Protein AF-A0A7Y5VDR2-F1 (afdb_monomer)

pLDDT: mean 78.64, std 21.21, range [38.81, 98.31]

Secondary structure (DSSP, 8-state):
--SSHHHHTTSGGGSSS----------------HHHHHHHHHHHHHTT-HHHHHHTB-HHHHHHHHHHHHHHHTS-TTS-----EEEEEEEEEETTEEEEEEEEE-SS-EEEEEEEEEEETTEEEE-PPPS--S-STTTTTS-GGGT--

Structure (mmCIF, N/CA/C/O backbone):
data_AF-A0A7Y5VDR2-F1
#
_entry.id   AF-A0A7Y5VDR2-F1
#
loop_
_atom_site.group_PDB
_atom_site.id
_atom_site.type_symbol
_atom_site.label_atom_id
_atom_site.label_alt_id
_atom_site.label_comp_id
_atom_site.label_asym_id
_atom_site.label_entity_id
_atom_site.label_seq_id
_atom_site.pdbx_PDB_ins_code
_atom_site.Cartn_x
_atom_site.Cartn_y
_atom_site.Cartn_z
_atom_site.occupancy
_atom_site.B_iso_or_equiv
_atom_site.auth_seq_id
_atom_site.auth_comp_id
_atom_site.auth_asym_id
_atom_site.auth_atom_id
_atom_site.pdbx_PDB_model_num
ATOM 1 N N . MET A 1 1 ? -56.583 58.722 -11.273 1.00 47.28 1 MET A N 1
ATOM 2 C CA . MET A 1 1 ? -55.181 58.363 -11.580 1.00 47.28 1 MET A CA 1
ATOM 3 C C . MET A 1 1 ? -54.627 57.437 -10.494 1.00 47.28 1 MET A C 1
ATOM 5 O O . MET A 1 1 ? -53.808 57.857 -9.696 1.00 47.28 1 MET A O 1
ATOM 9 N N . VAL A 1 2 ? -55.097 56.186 -10.416 1.00 46.25 2 VAL A N 1
ATOM 10 C CA . VAL A 1 2 ? -54.625 55.195 -9.422 1.00 46.25 2 VAL A CA 1
ATOM 11 C C . VAL A 1 2 ? -54.727 53.802 -10.047 1.00 46.25 2 VAL A C 1
ATOM 13 O O . VAL A 1 2 ? -55.609 53.034 -9.697 1.00 46.25 2 VAL A O 1
ATOM 16 N N . LYS A 1 3 ? -53.928 53.501 -11.077 1.00 46.31 3 LYS A N 1
ATOM 17 C CA . LYS A 1 3 ? -53.891 52.136 -11.655 1.00 46.31 3 LYS A CA 1
ATOM 18 C C . LYS A 1 3 ? -52.509 51.643 -12.095 1.00 46.31 3 LYS A C 1
ATOM 20 O O . LYS A 1 3 ? -52.404 50.503 -12.516 1.00 46.31 3 LYS A O 1
ATOM 25 N N . ILE A 1 4 ? -51.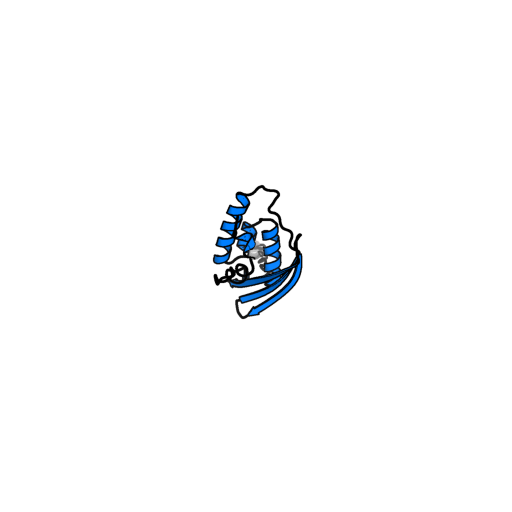451 52.450 -11.975 1.00 49.94 4 ILE A N 1
ATOM 26 C CA . ILE A 1 4 ? -50.134 52.096 -12.544 1.00 49.94 4 ILE A CA 1
ATOM 27 C C . ILE A 1 4 ? -49.098 51.720 -11.465 1.00 49.94 4 ILE A C 1
ATOM 29 O O . ILE A 1 4 ? -48.176 50.962 -11.739 1.00 49.94 4 ILE A O 1
ATOM 33 N N . HIS A 1 5 ? -49.285 52.130 -10.207 1.00 44.12 5 HIS A N 1
ATOM 34 C CA . HIS A 1 5 ? -48.289 51.893 -9.149 1.00 44.12 5 HIS A CA 1
ATOM 35 C C . HIS A 1 5 ? -48.344 50.490 -8.516 1.00 44.12 5 HIS A C 1
ATOM 37 O O . HIS A 1 5 ? -47.359 50.052 -7.933 1.00 44.12 5 HIS A O 1
ATOM 43 N N . ALA A 1 6 ? -49.461 49.765 -8.640 1.00 46.88 6 ALA A N 1
ATOM 44 C CA . ALA A 1 6 ? -49.626 48.458 -7.990 1.00 46.88 6 ALA A CA 1
ATOM 45 C C . ALA A 1 6 ? -48.958 47.298 -8.751 1.00 46.88 6 ALA A C 1
ATOM 47 O O . ALA A 1 6 ? -48.675 46.261 -8.161 1.00 46.88 6 ALA A O 1
ATOM 48 N N . VAL A 1 7 ? -48.687 47.462 -10.050 1.00 51.94 7 VAL A N 1
ATOM 49 C CA . VAL A 1 7 ? -48.122 46.385 -10.883 1.00 51.94 7 VAL A CA 1
ATOM 50 C C . VAL A 1 7 ? -46.593 46.345 -10.787 1.00 51.94 7 VAL A C 1
ATOM 52 O O . VAL A 1 7 ? -46.000 45.274 -10.844 1.00 51.94 7 VAL A O 1
ATOM 55 N N . LEU A 1 8 ? -45.943 47.488 -10.552 1.00 48.94 8 LEU A N 1
ATOM 56 C CA . LEU A 1 8 ? -44.478 47.587 -10.493 1.00 48.94 8 LEU A CA 1
ATOM 57 C C . LEU A 1 8 ? -43.864 47.032 -9.195 1.00 48.94 8 LEU A C 1
ATOM 59 O O . LEU A 1 8 ? -42.700 46.645 -9.192 1.00 48.94 8 LEU A O 1
ATOM 63 N N . LEU A 1 9 ? -44.647 46.928 -8.118 1.00 49.16 9 LEU A N 1
ATOM 64 C CA . LEU A 1 9 ? -44.208 46.359 -6.836 1.00 49.16 9 LEU A CA 1
ATOM 65 C C . LEU A 1 9 ? -44.346 44.828 -6.764 1.00 49.16 9 LEU A C 1
ATOM 67 O O . LEU A 1 9 ? -43.696 44.200 -5.936 1.00 49.16 9 LEU A O 1
ATOM 71 N N . LEU A 1 10 ? -45.138 44.215 -7.651 1.00 49.78 10 LEU A N 1
ATOM 72 C CA . LEU A 1 10 ? -45.349 42.762 -7.666 1.00 49.78 10 LEU A CA 1
ATOM 73 C C . LEU A 1 10 ? -44.284 42.007 -8.487 1.00 49.78 10 LEU A C 1
ATOM 75 O O . LEU A 1 10 ? -44.110 40.806 -8.312 1.00 49.78 10 LEU A O 1
ATOM 79 N N . VAL A 1 11 ? -43.543 42.695 -9.364 1.00 52.47 11 VAL A N 1
ATOM 80 C CA . VAL A 1 11 ? -42.555 42.061 -10.261 1.00 52.47 11 VAL A CA 1
ATOM 81 C C . VAL A 1 11 ? -41.167 41.916 -9.614 1.00 52.47 11 VAL A C 1
ATOM 83 O O . VAL A 1 11 ? -40.414 41.023 -9.989 1.00 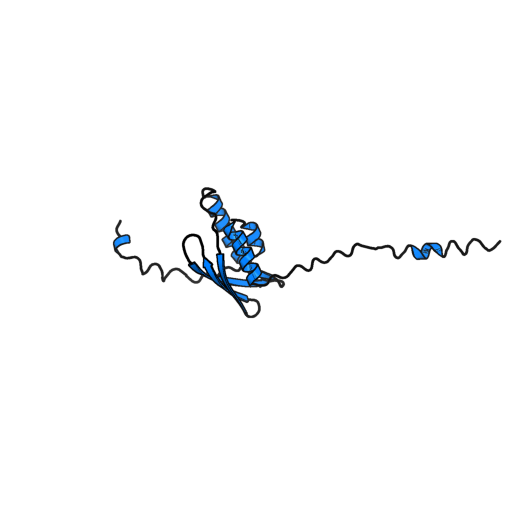52.47 11 VAL A O 1
ATOM 86 N N . MET A 1 12 ? -40.828 42.707 -8.587 1.00 51.97 12 MET A N 1
ATOM 87 C CA . MET A 1 12 ? -39.521 42.596 -7.908 1.00 51.97 12 MET A CA 1
ATOM 88 C C . MET A 1 12 ? -39.419 41.438 -6.899 1.00 51.97 12 MET A C 1
ATOM 90 O O . MET A 1 12 ? -38.318 41.111 -6.469 1.00 51.97 12 MET A O 1
ATOM 94 N N . LEU A 1 13 ? -40.527 40.777 -6.545 1.00 51.25 13 LEU A N 1
ATOM 95 C CA . LEU A 1 13 ? -40.523 39.652 -5.595 1.00 51.25 13 LEU A CA 1
ATOM 96 C C . LEU A 1 13 ? -40.167 38.296 -6.231 1.00 51.25 13 LEU A C 1
ATOM 98 O O . LEU A 1 13 ? -39.910 37.341 -5.507 1.00 51.25 13 LEU A O 1
ATOM 102 N N . LEU A 1 14 ? -40.103 38.198 -7.563 1.00 51.41 14 LEU A N 1
ATOM 103 C CA . LEU A 1 14 ? -39.800 36.939 -8.264 1.00 51.41 14 LEU A CA 1
ATOM 104 C C . LEU A 1 14 ? -38.319 36.782 -8.654 1.00 51.41 14 LEU A C 1
ATOM 106 O O . LEU A 1 14 ? -37.932 35.738 -9.169 1.00 51.41 14 LEU A O 1
ATOM 110 N N . ALA A 1 15 ? -37.475 37.783 -8.384 1.00 51.94 15 ALA A N 1
ATOM 111 C CA . ALA A 1 15 ? -36.043 37.744 -8.701 1.00 51.94 15 ALA A CA 1
ATOM 112 C C . ALA A 1 15 ? -35.144 37.311 -7.521 1.00 51.94 15 ALA A C 1
ATOM 114 O O . ALA A 1 15 ? -33.926 37.282 -7.667 1.00 51.94 15 ALA A O 1
ATOM 115 N N . ALA A 1 16 ? -35.719 36.953 -6.366 1.00 54.00 16 ALA A N 1
ATOM 116 C CA . ALA A 1 16 ? -34.964 36.519 -5.182 1.00 54.00 16 ALA A CA 1
ATOM 117 C C . ALA A 1 16 ? -34.703 34.998 -5.115 1.00 54.00 16 ALA A C 1
ATOM 119 O O . ALA A 1 16 ? -33.993 34.540 -4.225 1.00 54.00 16 ALA A O 1
ATOM 120 N N . CYS A 1 17 ? -35.235 34.208 -6.054 1.00 54.31 17 CYS A N 1
ATOM 121 C CA . CYS A 1 17 ? -35.076 32.747 -6.070 1.00 54.31 17 CYS A CA 1
ATOM 122 C C . CYS A 1 17 ? -34.413 32.240 -7.353 1.00 54.31 17 CYS A C 1
ATOM 124 O O . CYS A 1 17 ? -34.807 31.213 -7.895 1.00 54.31 17 CYS A O 1
ATOM 126 N N . ARG A 1 18 ? -33.400 32.953 -7.851 1.00 52.00 18 ARG A N 1
ATOM 127 C CA . ARG A 1 18 ? -32.511 32.405 -8.879 1.00 52.00 18 ARG A CA 1
ATOM 128 C C . ARG A 1 18 ? -31.063 32.495 -8.428 1.00 52.00 18 ARG A C 1
ATOM 130 O O . ARG A 1 18 ? -30.236 33.151 -9.044 1.00 52.00 18 ARG A O 1
ATOM 137 N N . ASN A 1 19 ? -30.805 31.830 -7.308 1.00 50.47 19 ASN A N 1
ATOM 138 C CA . ASN A 1 19 ? -29.480 31.359 -6.943 1.00 50.47 19 ASN A CA 1
ATOM 139 C C . ASN A 1 19 ? -29.480 29.838 -7.126 1.00 50.47 19 ASN A C 1
ATOM 141 O O . ASN A 1 19 ? -29.458 29.080 -6.161 1.00 50.47 19 ASN A O 1
ATOM 145 N N . GLU A 1 20 ? -29.588 29.395 -8.379 1.00 52.47 20 GLU A N 1
ATOM 146 C CA . GLU A 1 20 ? -29.194 28.039 -8.759 1.00 52.47 20 GLU A CA 1
ATOM 147 C C . GLU A 1 20 ? -27.666 28.027 -8.738 1.00 52.47 20 GLU A C 1
ATOM 149 O O . GLU A 1 20 ? -26.991 28.142 -9.758 1.00 52.47 20 GLU A O 1
ATOM 154 N N . GLN A 1 21 ? -27.117 27.993 -7.525 1.00 51.75 21 GLN A N 1
ATOM 155 C CA . GLN A 1 21 ? -25.754 27.549 -7.324 1.00 51.75 21 GLN A CA 1
ATOM 156 C C . GLN A 1 21 ? -25.719 26.128 -7.894 1.00 51.75 21 GLN A C 1
ATOM 158 O O . GLN A 1 21 ? -26.589 25.336 -7.514 1.00 51.75 21 GLN A O 1
ATOM 163 N N . PRO A 1 22 ? -24.792 25.787 -8.808 1.00 41.25 22 PRO A N 1
ATOM 164 C CA . PRO A 1 22 ? -24.567 24.392 -9.121 1.00 41.25 22 PRO A CA 1
ATOM 165 C C . PRO A 1 22 ? -24.244 23.773 -7.771 1.00 41.25 22 PRO A C 1
ATOM 167 O O . PRO A 1 22 ? -23.269 24.171 -7.127 1.00 41.25 22 PRO A O 1
ATOM 170 N N . SER A 1 23 ? -25.134 22.912 -7.279 1.00 40.09 23 SER A N 1
ATOM 171 C CA . SER A 1 23 ? -24.822 22.026 -6.177 1.00 40.09 23 SER A CA 1
ATOM 172 C C . SER A 1 23 ? -23.513 21.388 -6.586 1.00 40.09 23 SER A C 1
ATOM 174 O O . SER A 1 23 ? -23.483 20.651 -7.571 1.00 40.09 23 SER A O 1
ATOM 176 N N . GLN A 1 24 ? -22.427 21.782 -5.916 1.00 41.78 24 GLN A N 1
ATOM 177 C CA . GLN A 1 24 ? -21.199 21.025 -5.964 1.00 41.78 24 GLN A CA 1
ATOM 178 C C . GLN A 1 24 ? -21.659 19.615 -5.641 1.00 41.78 24 GLN A C 1
ATOM 180 O O . GLN A 1 24 ? -22.152 19.373 -4.538 1.00 41.78 24 GLN A O 1
ATOM 185 N N . GLU A 1 25 ? -21.630 18.743 -6.647 1.00 45.78 25 GLU A N 1
ATOM 186 C CA . GLU A 1 25 ? -21.595 17.316 -6.427 1.00 45.78 25 GLU A CA 1
ATOM 187 C C . GLU A 1 25 ? -20.482 17.165 -5.399 1.00 45.78 25 GLU A C 1
ATOM 189 O O . GLU A 1 25 ? -19.306 17.389 -5.691 1.00 45.78 25 GLU A O 1
ATOM 194 N N . GLN A 1 26 ? -20.878 16.972 -4.140 1.00 44.53 26 GLN A N 1
ATOM 195 C CA . GLN A 1 26 ? -19.996 16.423 -3.141 1.00 44.53 26 GLN A CA 1
ATOM 196 C C . GLN A 1 26 ? -19.607 15.109 -3.787 1.00 44.53 26 GLN A C 1
ATOM 198 O O . GLN A 1 26 ? -20.429 14.198 -3.858 1.00 44.53 26 GLN A O 1
ATOM 203 N N . ALA A 1 27 ? -18.434 15.101 -4.423 1.00 45.91 27 ALA A N 1
ATOM 204 C CA . ALA A 1 27 ? -17.801 13.892 -4.876 1.00 45.91 27 ALA A CA 1
ATOM 205 C C . ALA A 1 27 ? -17.724 13.059 -3.608 1.00 45.91 27 ALA A C 1
ATOM 207 O O . ALA A 1 27 ? -16.947 13.371 -2.705 1.00 45.91 27 ALA A O 1
ATOM 208 N N . ASP A 1 28 ? -18.669 12.134 -3.488 1.00 50.97 28 ASP A N 1
ATOM 209 C CA . ASP A 1 28 ? -18.704 11.127 -2.455 1.00 50.97 28 ASP A CA 1
ATOM 210 C C . ASP A 1 28 ? -17.383 10.399 -2.665 1.00 50.97 28 ASP A C 1
ATOM 212 O O . ASP A 1 28 ? -17.205 9.689 -3.658 1.00 50.97 28 ASP A O 1
ATOM 216 N N . GLU A 1 29 ? -16.375 10.790 -1.884 1.00 65.12 29 GLU A N 1
ATOM 217 C CA . GLU A 1 29 ? -15.005 10.358 -2.083 1.00 65.12 29 GLU A CA 1
ATOM 218 C C . GLU A 1 29 ? -15.034 8.863 -1.810 1.00 65.12 29 GLU A C 1
ATOM 220 O O . GLU A 1 29 ? -15.119 8.450 -0.654 1.00 65.12 29 GLU A O 1
ATOM 225 N N . LYS A 1 30 ? -15.122 8.068 -2.886 1.00 79.25 30 LYS A N 1
ATOM 226 C CA . LYS A 1 30 ? -15.390 6.634 -2.814 1.00 79.25 30 LYS A CA 1
ATOM 227 C C . LYS A 1 30 ? -14.396 6.027 -1.830 1.00 79.25 30 LYS A C 1
ATOM 229 O O . LYS A 1 30 ? -13.209 5.928 -2.134 1.00 79.25 30 LYS A O 1
ATOM 234 N N . LEU A 1 31 ? -14.890 5.633 -0.658 1.00 88.19 31 LEU A N 1
ATOM 235 C CA . LEU A 1 31 ? -14.069 4.974 0.345 1.00 88.19 31 LEU A CA 1
ATOM 236 C C . LEU A 1 31 ? -13.688 3.605 -0.206 1.00 88.19 31 LEU A C 1
ATOM 238 O O . LEU A 1 31 ? -14.553 2.767 -0.460 1.00 88.19 31 LEU A O 1
ATOM 242 N N . LEU A 1 32 ? -12.393 3.420 -0.435 1.00 94.69 32 LEU A N 1
ATOM 243 C CA . LEU A 1 32 ? -11.844 2.159 -0.902 1.00 94.69 32 LEU A CA 1
ATOM 244 C C . LEU A 1 32 ? -11.865 1.141 0.236 1.00 94.69 32 LEU A C 1
ATOM 246 O O . LEU A 1 32 ? -11.597 1.476 1.390 1.00 94.69 32 LEU A O 1
ATOM 250 N N . THR A 1 33 ? -12.182 -0.101 -0.104 1.00 97.25 33 THR A N 1
ATOM 251 C CA . THR A 1 33 ? -11.958 -1.266 0.762 1.00 97.25 33 THR A CA 1
ATOM 252 C C . THR A 1 33 ? -10.456 -1.521 0.941 1.00 97.25 33 THR A C 1
ATOM 254 O O . THR A 1 33 ? -9.666 -1.070 0.104 1.00 97.25 33 THR A O 1
ATOM 257 N N . PRO A 1 34 ? -10.026 -2.247 1.989 1.00 97.88 34 PRO A N 1
ATOM 258 C CA . PRO A 1 34 ? -8.618 -2.598 2.161 1.00 97.88 34 PRO A CA 1
ATOM 259 C C . PRO A 1 34 ? -8.021 -3.291 0.928 1.00 97.88 34 PRO A C 1
ATOM 261 O O . PRO A 1 34 ? -6.941 -2.921 0.476 1.00 97.88 34 PRO A O 1
ATOM 264 N N . GLU A 1 35 ? -8.756 -4.225 0.321 1.00 98.31 35 GLU A N 1
ATOM 265 C CA . GLU A 1 35 ? -8.332 -4.929 -0.889 1.00 98.31 35 GLU A CA 1
ATOM 266 C C . GLU A 1 35 ? -8.113 -3.983 -2.075 1.00 98.31 35 GLU A C 1
ATOM 268 O O . GLU A 1 35 ? -7.160 -4.147 -2.837 1.00 98.31 35 GLU A O 1
ATOM 273 N N . GLU A 1 36 ? -8.995 -2.998 -2.260 1.00 98.12 36 GLU A N 1
ATOM 274 C CA . GLU A 1 36 ? -8.847 -2.002 -3.325 1.00 98.12 36 GLU A CA 1
ATOM 275 C C . GLU A 1 36 ? -7.618 -1.116 -3.094 1.00 98.12 36 GLU A C 1
ATOM 277 O O . GLU A 1 36 ? -6.890 -0.845 -4.050 1.00 98.12 36 GLU A O 1
ATOM 282 N N . VAL A 1 37 ? -7.352 -0.717 -1.844 1.00 98.12 37 VAL A N 1
ATOM 283 C CA . VAL A 1 37 ? -6.153 0.058 -1.492 1.00 98.12 37 VAL A CA 1
ATOM 284 C C . VAL A 1 37 ? -4.884 -0.743 -1.777 1.00 98.12 37 VAL A C 1
ATOM 286 O O . VAL A 1 37 ? -3.988 -0.214 -2.426 1.00 98.12 37 VAL A O 1
ATOM 289 N N . VAL A 1 38 ? -4.819 -2.017 -1.372 1.00 98.25 38 VAL A N 1
ATOM 290 C CA . VAL A 1 38 ? -3.657 -2.891 -1.625 1.00 98.25 38 VAL A CA 1
ATOM 291 C C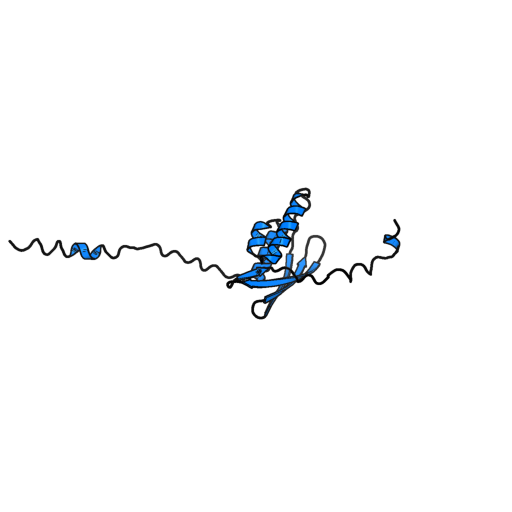 . VAL A 1 38 ? -3.384 -3.037 -3.119 1.00 98.25 38 VAL A C 1
ATOM 293 O O . VAL A 1 38 ? -2.255 -2.846 -3.563 1.00 98.25 38 VAL A O 1
ATOM 296 N N . ARG A 1 39 ? -4.417 -3.316 -3.924 1.00 98.12 39 ARG A N 1
ATOM 297 C CA . ARG A 1 39 ? -4.252 -3.452 -5.381 1.00 98.12 39 ARG A CA 1
ATOM 298 C C . ARG A 1 39 ? -3.766 -2.160 -6.023 1.00 98.12 39 ARG A C 1
ATOM 300 O O . ARG A 1 39 ? -2.911 -2.202 -6.902 1.00 98.12 39 ARG A O 1
ATOM 307 N N . GLN A 1 40 ? -4.320 -1.024 -5.605 1.00 97.81 40 GLN A N 1
ATOM 308 C CA . GLN A 1 40 ? -3.930 0.269 -6.154 1.00 97.81 40 GLN A CA 1
ATOM 309 C C . GLN A 1 40 ? -2.505 0.649 -5.736 1.00 97.81 40 GLN A C 1
ATOM 311 O O . GLN A 1 40 ? -1.736 1.127 -6.566 1.00 97.81 40 GLN A O 1
ATOM 316 N N . PHE A 1 41 ? -2.136 0.388 -4.482 1.00 97.75 41 PHE A N 1
ATOM 317 C CA . PHE A 1 41 ? -0.781 0.584 -3.981 1.00 97.75 41 PHE A CA 1
ATOM 318 C C . PHE A 1 41 ? 0.235 -0.262 -4.752 1.00 97.75 41 PHE A C 1
ATOM 320 O O . PHE A 1 41 ? 1.210 0.294 -5.248 1.00 97.75 41 PHE A O 1
ATOM 327 N N . GLN A 1 42 ? -0.015 -1.566 -4.917 1.00 97.06 42 GLN A N 1
ATOM 328 C CA . GLN A 1 42 ? 0.890 -2.455 -5.652 1.00 97.06 42 GLN A CA 1
ATOM 329 C C . GLN A 1 42 ? 1.066 -1.998 -7.100 1.00 97.06 42 GLN A C 1
ATOM 331 O O . GLN A 1 42 ? 2.184 -1.955 -7.593 1.00 97.06 42 GLN A O 1
ATOM 336 N N . ALA A 1 43 ? -0.017 -1.581 -7.764 1.00 95.88 43 ALA A N 1
ATOM 337 C CA . ALA A 1 43 ? 0.075 -1.044 -9.116 1.00 95.88 43 ALA A CA 1
ATOM 338 C C . ALA A 1 43 ? 0.973 0.202 -9.185 1.00 95.88 43 ALA A C 1
ATOM 340 O O . ALA A 1 43 ? 1.761 0.330 -10.118 1.00 95.88 43 ALA A O 1
ATOM 341 N N . TYR A 1 44 ? 0.893 1.111 -8.208 1.00 96.19 44 TYR A N 1
ATOM 342 C CA . TYR A 1 44 ? 1.810 2.249 -8.152 1.00 96.19 44 TYR A CA 1
ATOM 343 C C . TYR A 1 44 ? 3.249 1.820 -7.866 1.00 96.19 44 TYR A C 1
ATOM 345 O O . TYR A 1 44 ? 4.169 2.340 -8.493 1.00 96.19 44 TYR A O 1
ATOM 353 N N . TYR A 1 45 ? 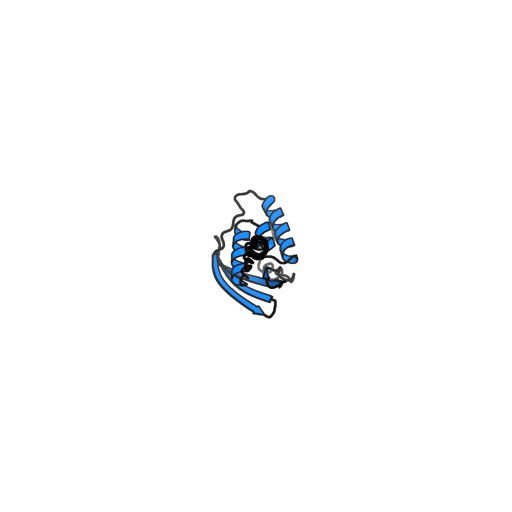3.438 0.860 -6.965 1.00 93.94 45 TYR A N 1
ATOM 354 C CA . TYR A 1 45 ? 4.751 0.343 -6.598 1.00 93.94 45 TYR A CA 1
ATOM 355 C C . TYR A 1 45 ? 5.461 -0.316 -7.791 1.00 93.94 45 TYR A C 1
ATOM 357 O O . TYR A 1 45 ? 6.569 0.083 -8.132 1.00 93.94 45 TYR A O 1
ATOM 365 N N . ASP A 1 46 ? 4.779 -1.223 -8.493 1.00 93.12 46 ASP A N 1
ATOM 366 C CA . ASP A 1 46 ? 5.252 -1.910 -9.706 1.00 93.12 46 ASP A CA 1
ATOM 367 C C . ASP A 1 46 ? 5.701 -0.936 -10.811 1.00 93.12 46 ASP A C 1
ATOM 369 O O . ASP A 1 46 ? 6.620 -1.215 -11.581 1.00 93.12 46 ASP A O 1
ATOM 373 N N . ASN A 1 47 ? 5.058 0.235 -10.882 1.00 92.50 47 ASN A N 1
ATOM 374 C CA . ASN A 1 47 ? 5.337 1.273 -11.874 1.00 92.50 47 ASN A CA 1
ATOM 375 C C . ASN A 1 47 ? 6.275 2.379 -11.357 1.00 92.50 47 ASN A C 1
ATOM 377 O O . ASN A 1 47 ? 6.416 3.413 -12.015 1.00 92.50 47 ASN A O 1
ATOM 381 N N . ASN A 1 48 ? 6.901 2.198 -10.188 1.00 92.81 48 ASN A N 1
ATOM 382 C CA . ASN A 1 48 ? 7.765 3.189 -9.534 1.00 92.81 48 ASN A CA 1
ATOM 383 C C . ASN A 1 48 ? 7.086 4.555 -9.286 1.00 92.81 48 ASN A C 1
ATOM 385 O O . ASN A 1 48 ? 7.737 5.597 -9.185 1.00 92.81 48 ASN A O 1
ATOM 389 N N . GLN A 1 49 ? 5.758 4.564 -9.165 1.00 94.44 49 GLN A N 1
ATOM 390 C CA . GLN A 1 49 ? 4.922 5.739 -8.904 1.00 94.44 49 GLN A CA 1
ATOM 391 C C . GLN A 1 49 ? 4.814 6.002 -7.395 1.00 94.44 49 GLN A C 1
ATOM 393 O O . GLN A 1 49 ? 3.746 5.921 -6.784 1.00 94.44 49 GLN A O 1
ATOM 398 N N . PHE A 1 50 ? 5.953 6.272 -6.755 1.00 94.88 50 PHE A N 1
ATOM 399 C CA . PHE A 1 50 ? 6.026 6.344 -5.293 1.00 94.88 50 PHE A CA 1
ATOM 400 C C . PHE A 1 50 ? 5.266 7.526 -4.687 1.00 94.88 50 PHE A C 1
ATOM 402 O O . PHE A 1 50 ? 4.829 7.432 -3.544 1.00 94.88 50 PHE A O 1
ATOM 409 N N . GLU A 1 51 ? 5.067 8.625 -5.416 1.00 95.00 51 GLU A N 1
ATOM 410 C CA . GLU A 1 51 ? 4.260 9.750 -4.924 1.00 95.00 51 GLU A CA 1
ATOM 411 C C . GLU A 1 51 ? 2.772 9.390 -4.845 1.00 95.00 51 GLU A C 1
ATOM 413 O O . GLU A 1 51 ? 2.095 9.699 -3.864 1.00 95.00 51 GLU A O 1
ATOM 418 N N . GLU A 1 52 ? 2.264 8.666 -5.837 1.00 97.06 52 GLU A N 1
ATOM 419 C CA . GLU A 1 52 ? 0.911 8.131 -5.829 1.00 97.06 52 GLU A CA 1
ATOM 420 C C . GLU A 1 52 ? 0.747 7.041 -4.760 1.00 97.06 52 GLU A C 1
ATOM 422 O O . GLU A 1 52 ? -0.249 7.041 -4.034 1.00 97.06 52 GLU A O 1
ATOM 427 N N . ALA A 1 53 ? 1.750 6.173 -4.585 1.00 96.88 53 ALA A N 1
ATOM 428 C CA . ALA A 1 53 ? 1.771 5.189 -3.504 1.00 96.88 53 ALA A CA 1
ATOM 429 C C . ALA A 1 53 ? 1.747 5.859 -2.117 1.00 96.88 53 ALA A C 1
ATOM 431 O O . ALA A 1 53 ? 0.979 5.445 -1.250 1.00 96.88 53 ALA A O 1
ATOM 432 N N . LYS A 1 54 ? 2.496 6.958 -1.918 1.00 96.94 54 LYS A N 1
ATOM 433 C CA . LYS A 1 54 ? 2.495 7.739 -0.665 1.00 96.94 54 LYS A CA 1
ATOM 434 C C . LYS A 1 54 ? 1.103 8.250 -0.295 1.00 96.94 54 LYS A C 1
ATOM 436 O O . LYS A 1 54 ? 0.770 8.281 0.890 1.00 96.94 54 LYS A O 1
ATOM 441 N N . ALA A 1 55 ? 0.278 8.619 -1.277 1.00 96.38 55 ALA A N 1
ATOM 442 C CA . ALA A 1 55 ? -1.093 9.074 -1.035 1.00 96.38 55 ALA A CA 1
ATOM 443 C C . ALA A 1 55 ? -2.008 7.974 -0.459 1.00 96.38 55 ALA A C 1
ATOM 445 O O . ALA A 1 55 ? -3.034 8.289 0.145 1.00 96.38 55 ALA A O 1
ATOM 446 N N . LEU A 1 56 ? -1.624 6.703 -0.613 1.00 97.50 56 LEU A N 1
ATOM 447 C CA . LEU A 1 56 ? -2.305 5.532 -0.059 1.00 97.50 56 LEU A CA 1
ATOM 448 C C . LEU A 1 56 ? -1.645 5.002 1.220 1.00 97.50 56 LEU A C 1
ATOM 450 O O . LEU A 1 56 ? -2.043 3.950 1.713 1.00 97.50 56 LEU A O 1
ATOM 454 N N . SER A 1 57 ? -0.655 5.705 1.766 1.00 97.69 57 SER A N 1
ATOM 455 C CA . SER A 1 57 ? 0.188 5.214 2.855 1.00 97.69 57 SER A CA 1
ATOM 456 C C . SER A 1 57 ? 0.106 6.083 4.106 1.00 97.69 57 SER A C 1
ATOM 458 O O . SER A 1 57 ? -0.090 7.301 4.039 1.00 97.69 57 SER A O 1
ATOM 460 N N . THR A 1 58 ? 0.313 5.466 5.270 1.00 97.25 58 THR A N 1
ATOM 461 C CA . THR A 1 58 ? 0.499 6.182 6.536 1.00 97.25 58 THR A CA 1
ATOM 462 C C . THR A 1 58 ? 1.767 7.046 6.474 1.00 97.25 58 THR A C 1
ATOM 464 O O . THR A 1 58 ? 2.695 6.728 5.724 1.00 97.25 58 THR A O 1
ATOM 467 N N . PRO A 1 59 ? 1.886 8.106 7.299 1.00 94.88 59 PRO A N 1
ATOM 468 C CA . PRO A 1 59 ? 3.114 8.905 7.360 1.00 94.88 59 PRO A CA 1
ATOM 469 C C . PRO A 1 59 ? 4.374 8.074 7.638 1.00 94.88 59 PRO A C 1
ATOM 471 O O . PRO A 1 59 ? 5.454 8.410 7.159 1.00 94.88 59 PRO A O 1
ATOM 474 N N . ARG A 1 60 ? 4.225 6.977 8.391 1.00 92.12 60 ARG A N 1
ATOM 475 C CA . ARG A 1 60 ? 5.304 6.029 8.674 1.00 92.12 60 ARG A CA 1
ATOM 476 C C . ARG A 1 60 ? 5.774 5.338 7.393 1.00 92.12 60 ARG A C 1
ATOM 478 O O . ARG A 1 60 ? 6.953 5.407 7.064 1.00 92.12 60 ARG A O 1
ATOM 485 N N . HIS A 1 61 ? 4.856 4.742 6.637 1.00 95.00 61 HIS A N 1
ATOM 486 C CA . HIS A 1 61 ? 5.199 4.038 5.401 1.00 95.00 61 HIS A CA 1
ATOM 487 C C . HIS A 1 61 ? 5.675 4.993 4.287 1.00 95.00 61 HIS A C 1
ATOM 489 O O . HIS A 1 61 ? 6.537 4.640 3.487 1.00 95.00 61 HIS A O 1
ATOM 495 N N . GLN A 1 62 ? 5.208 6.247 4.268 1.00 95.75 62 GLN A N 1
ATOM 496 C CA . GLN A 1 62 ? 5.689 7.262 3.317 1.00 95.75 62 GLN A CA 1
ATOM 497 C C . GLN A 1 62 ? 7.206 7.507 3.398 1.00 95.75 62 GLN A C 1
ATOM 499 O O . GLN A 1 62 ? 7.826 7.803 2.375 1.00 95.75 62 GLN A O 1
ATOM 504 N N . ALA A 1 63 ? 7.810 7.372 4.585 1.00 91.31 63 ALA A N 1
ATOM 505 C CA . ALA A 1 63 ? 9.257 7.501 4.756 1.00 91.31 63 ALA A CA 1
ATOM 506 C C . ALA A 1 63 ? 10.025 6.358 4.068 1.00 91.31 63 ALA A C 1
ATOM 508 O O . ALA A 1 63 ? 11.052 6.606 3.439 1.00 91.31 63 ALA A O 1
ATOM 509 N N . ILE A 1 64 ? 9.489 5.134 4.116 1.00 91.56 64 ILE A N 1
ATOM 510 C CA . ILE A 1 64 ? 10.052 3.963 3.425 1.00 91.56 64 ILE A CA 1
ATOM 511 C C . ILE A 1 64 ? 10.000 4.177 1.909 1.00 91.56 64 ILE A C 1
ATOM 513 O O . ILE A 1 64 ? 11.006 4.015 1.221 1.00 91.56 64 ILE A O 1
ATOM 517 N N . LEU A 1 65 ? 8.852 4.628 1.391 1.00 94.50 65 LEU A N 1
ATOM 518 C CA . LEU A 1 65 ? 8.687 4.918 -0.038 1.00 94.50 65 LEU A CA 1
ATOM 519 C C . LEU A 1 65 ? 9.624 6.024 -0.529 1.00 94.50 65 LEU A C 1
ATOM 521 O O . LEU A 1 65 ? 10.058 5.990 -1.676 1.00 94.50 65 LEU A O 1
ATOM 525 N N . ALA A 1 66 ? 9.945 7.007 0.316 1.00 93.12 66 ALA A N 1
ATOM 526 C CA . ALA A 1 66 ? 10.927 8.029 -0.030 1.00 93.12 66 ALA A CA 1
ATOM 527 C C . ALA A 1 66 ? 12.332 7.427 -0.204 1.00 93.12 66 ALA A C 1
ATOM 529 O O . ALA A 1 66 ? 12.978 7.702 -1.209 1.00 93.12 66 ALA A O 1
ATOM 530 N N . GLY A 1 67 ? 12.762 6.553 0.713 1.00 90.44 67 GLY A N 1
ATOM 531 C CA . GLY A 1 67 ? 14.038 5.844 0.582 1.00 90.44 67 GLY A CA 1
ATOM 532 C C . GLY A 1 67 ? 14.092 4.930 -0.648 1.00 90.44 67 GLY A C 1
ATOM 533 O O . GLY A 1 67 ? 15.106 4.894 -1.341 1.00 90.44 67 GLY A O 1
ATOM 534 N N . MET A 1 68 ? 12.988 4.247 -0.967 1.00 89.88 68 MET A N 1
ATOM 535 C CA . MET A 1 68 ? 12.885 3.419 -2.175 1.00 89.88 68 MET A CA 1
ATOM 536 C C . MET A 1 68 ? 12.989 4.255 -3.458 1.00 89.88 68 MET A C 1
ATOM 538 O O . MET A 1 68 ? 13.702 3.882 -4.388 1.00 89.88 68 MET A O 1
ATOM 542 N N . ALA A 1 69 ? 12.326 5.414 -3.496 1.00 91.38 69 ALA A N 1
ATOM 543 C CA . ALA A 1 69 ? 12.414 6.330 -4.628 1.00 91.38 69 ALA A CA 1
ATOM 544 C C . ALA A 1 69 ? 13.850 6.835 -4.851 1.00 91.38 69 ALA A C 1
ATOM 546 O O . ALA A 1 69 ? 14.305 6.885 -5.994 1.00 91.38 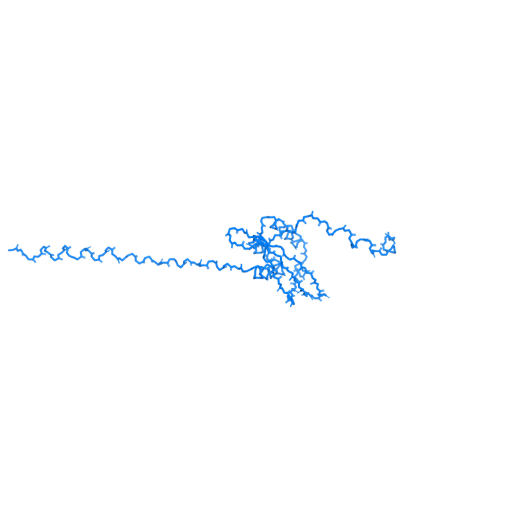69 ALA A O 1
ATOM 547 N N . ASP A 1 70 ? 14.576 7.156 -3.774 1.00 91.12 70 ASP A N 1
ATOM 548 C CA . ASP A 1 70 ? 15.981 7.574 -3.847 1.00 91.12 70 ASP A CA 1
ATOM 549 C C . ASP A 1 70 ? 16.887 6.448 -4.374 1.00 91.12 70 ASP A C 1
ATOM 551 O O . ASP A 1 70 ? 17.763 6.700 -5.205 1.00 91.12 70 ASP A O 1
ATOM 555 N N . LEU A 1 71 ? 16.654 5.203 -3.936 1.00 88.62 71 LEU A N 1
ATOM 556 C CA . LEU A 1 71 ? 17.385 4.026 -4.411 1.00 88.62 71 LEU A CA 1
ATOM 557 C C . LEU A 1 71 ? 17.170 3.818 -5.915 1.00 88.62 71 LEU A C 1
ATOM 559 O O . LEU A 1 71 ? 18.133 3.766 -6.675 1.00 88.62 71 LEU A O 1
ATOM 563 N N . ILE A 1 72 ? 15.917 3.769 -6.366 1.00 88.19 72 ILE A N 1
ATOM 564 C CA . ILE A 1 72 ? 15.595 3.526 -7.778 1.00 88.19 72 ILE A CA 1
ATOM 565 C C . ILE A 1 72 ? 16.074 4.670 -8.676 1.00 88.19 72 ILE A C 1
ATOM 567 O O . ILE A 1 72 ? 16.511 4.424 -9.797 1.00 88.19 72 ILE A O 1
ATOM 571 N N . ALA A 1 73 ? 16.080 5.913 -8.186 1.00 87.12 73 ALA A N 1
ATOM 572 C CA . ALA A 1 73 ? 16.650 7.042 -8.921 1.00 87.12 73 ALA A CA 1
ATOM 573 C C . ALA A 1 73 ? 18.167 6.907 -9.169 1.00 87.12 73 ALA A C 1
ATOM 575 O O . ALA A 1 73 ? 18.702 7.585 -10.051 1.00 87.12 73 ALA A O 1
ATOM 576 N N . SER A 1 74 ? 18.860 6.054 -8.405 1.00 85.38 74 SER A N 1
ATOM 577 C CA . SER A 1 74 ? 20.286 5.760 -8.575 1.00 85.38 74 SER A CA 1
ATOM 578 C C . SER A 1 74 ? 20.579 4.592 -9.529 1.00 85.38 74 SER A C 1
ATOM 580 O O . SER A 1 74 ? 21.728 4.428 -9.943 1.00 85.38 74 SER A O 1
ATOM 582 N N . GLU A 1 75 ? 19.552 3.840 -9.934 1.00 82.19 75 GLU A N 1
ATOM 583 C CA . GLU A 1 75 ? 19.658 2.668 -10.807 1.00 82.19 75 GLU A CA 1
ATOM 584 C C . GLU A 1 75 ? 19.388 3.006 -12.293 1.00 82.19 75 GLU A C 1
ATOM 586 O O . GLU A 1 75 ? 18.746 4.013 -12.618 1.00 82.19 75 GLU A O 1
ATOM 591 N N . PRO A 1 76 ? 19.863 2.180 -13.246 1.00 75.94 76 PRO A N 1
ATOM 592 C CA . PRO A 1 76 ? 19.497 2.299 -14.654 1.00 75.94 76 PRO A CA 1
ATOM 593 C C . PRO A 1 76 ? 17.988 2.098 -14.877 1.00 75.94 76 PRO A C 1
ATOM 595 O O . PRO A 1 76 ? 17.384 1.159 -14.370 1.00 75.94 76 PRO A O 1
ATOM 598 N N . GLN A 1 77 ? 17.390 2.947 -15.714 1.00 66.25 77 GLN A N 1
ATOM 599 C CA . GLN A 1 77 ? 15.933 3.083 -15.872 1.00 66.25 77 GLN A CA 1
ATOM 600 C C . GLN A 1 77 ? 15.181 1.816 -16.337 1.00 66.25 77 GLN A C 1
ATOM 602 O O . GLN A 1 77 ? 13.981 1.713 -16.101 1.00 66.25 77 GLN A O 1
ATOM 607 N N . ASP A 1 78 ? 15.866 0.867 -16.981 1.00 63.72 78 ASP A N 1
ATOM 608 C CA . ASP A 1 78 ? 15.255 -0.337 -17.567 1.00 63.72 78 ASP A CA 1
ATOM 609 C C . ASP A 1 78 ? 15.272 -1.569 -16.636 1.00 63.72 78 ASP A C 1
ATOM 611 O O . ASP A 1 78 ? 14.739 -2.607 -17.020 1.00 63.72 78 ASP A O 1
ATOM 615 N N . SER A 1 79 ? 15.880 -1.509 -15.441 1.00 61.59 79 SER A N 1
ATOM 616 C CA . SER A 1 79 ? 16.066 -2.704 -14.589 1.00 61.59 79 SER A CA 1
ATOM 617 C C . SER A 1 79 ? 15.161 -2.788 -13.357 1.00 61.59 79 SER A C 1
ATOM 619 O O . SER A 1 79 ? 15.394 -3.646 -12.511 1.00 61.59 79 SER A O 1
ATOM 621 N N . THR A 1 80 ? 14.182 -1.892 -13.207 1.00 66.88 80 THR A N 1
ATOM 622 C CA . THR A 1 80 ? 13.481 -1.691 -11.921 1.00 66.88 80 THR A CA 1
ATOM 623 C C . THR A 1 80 ? 11.959 -1.758 -12.000 1.00 66.88 80 THR A C 1
ATOM 625 O O . THR A 1 80 ? 11.299 -1.510 -10.995 1.00 66.88 80 THR A O 1
ATOM 628 N N . LEU A 1 81 ? 11.379 -2.057 -13.167 1.00 77.69 81 LEU A N 1
ATOM 629 C CA . LEU A 1 81 ? 9.938 -2.288 -13.270 1.00 77.69 81 LEU A CA 1
ATOM 630 C C . LEU A 1 81 ? 9.642 -3.747 -12.953 1.00 77.69 81 LEU A C 1
ATOM 632 O O . LEU A 1 81 ? 10.209 -4.647 -13.570 1.00 77.69 81 LEU A O 1
ATOM 636 N N . LEU A 1 82 ? 8.738 -3.951 -12.003 1.00 81.62 82 LEU A N 1
ATOM 637 C CA . LEU A 1 82 ? 8.235 -5.261 -11.622 1.00 81.62 82 LEU A CA 1
ATOM 638 C C . LEU A 1 82 ? 6.789 -5.382 -12.093 1.00 81.62 82 LEU A C 1
ATOM 640 O O . LEU A 1 82 ? 6.069 -4.389 -12.191 1.00 81.62 82 LEU A O 1
ATOM 644 N N . HIS A 1 83 ? 6.360 -6.602 -12.398 1.00 89.56 83 HIS A N 1
ATOM 645 C CA . HIS A 1 83 ? 4.959 -6.887 -12.664 1.00 89.56 83 HIS A CA 1
ATOM 646 C C . HIS A 1 83 ? 4.459 -7.925 -11.676 1.00 89.56 83 HIS A C 1
ATOM 648 O O . HIS A 1 83 ? 4.871 -9.081 -11.731 1.00 89.56 83 HIS A O 1
ATOM 654 N N . THR A 1 84 ? 3.541 -7.504 -10.814 1.00 94.25 84 THR A N 1
ATOM 655 C CA . THR A 1 84 ? 2.960 -8.352 -9.784 1.00 94.25 84 THR A CA 1
ATOM 656 C C . THR A 1 84 ? 1.524 -8.730 -10.149 1.00 94.25 84 THR A C 1
ATOM 658 O O . THR A 1 84 ? 0.657 -7.876 -10.360 1.00 94.25 84 THR A O 1
ATOM 661 N N . GLU A 1 85 ? 1.229 -10.028 -10.169 1.00 96.88 85 GLU A N 1
ATOM 662 C CA . GLU A 1 85 ? -0.120 -10.578 -10.294 1.00 96.88 85 GLU A CA 1
ATOM 663 C C . GLU A 1 85 ? -0.636 -11.052 -8.927 1.00 96.88 85 GLU A C 1
ATOM 665 O O . GLU A 1 85 ? 0.009 -11.833 -8.233 1.00 96.88 85 GLU A O 1
ATOM 670 N N . PHE A 1 86 ? -1.845 -10.629 -8.549 1.00 97.31 86 PHE A N 1
ATOM 671 C CA . PHE A 1 86 ? -2.532 -11.167 -7.371 1.00 97.31 86 PHE A CA 1
ATOM 672 C C . PHE A 1 86 ? -3.269 -12.461 -7.723 1.00 97.31 86 PHE A C 1
ATOM 674 O O . PHE A 1 86 ? -4.361 -12.408 -8.296 1.00 97.31 86 PHE A O 1
ATOM 681 N N . LEU A 1 87 ? -2.734 -13.603 -7.294 1.00 97.12 87 LEU A N 1
ATOM 682 C CA . LEU A 1 87 ? -3.407 -14.902 -7.390 1.00 97.12 87 LEU A CA 1
ATOM 683 C C . LEU A 1 87 ? -4.517 -15.029 -6.340 1.00 97.12 87 LEU A C 1
ATOM 685 O O . LEU A 1 87 ? -5.613 -15.517 -6.623 1.00 97.12 87 LEU A O 1
ATOM 689 N N . GLN A 1 88 ? -4.253 -14.533 -5.131 1.00 96.81 88 GLN A N 1
ATOM 690 C CA . GLN A 1 88 ? -5.225 -14.447 -4.048 1.00 96.81 88 GLN A CA 1
ATOM 691 C C . GLN A 1 88 ? -4.987 -13.179 -3.226 1.00 96.81 88 GLN A C 1
ATOM 693 O O . GLN A 1 88 ? -3.852 -12.783 -2.990 1.00 96.81 88 GLN A O 1
ATOM 698 N N . LEU A 1 89 ? -6.072 -12.547 -2.782 1.00 97.75 89 LEU A N 1
ATOM 699 C CA . LEU A 1 89 ? -6.044 -11.421 -1.852 1.00 97.75 89 LEU A CA 1
ATOM 700 C C . LEU A 1 89 ? -7.258 -11.532 -0.939 1.00 97.75 89 LEU A C 1
ATOM 702 O O . LEU A 1 89 ? -8.388 -11.646 -1.418 1.00 97.75 89 LEU A O 1
ATOM 706 N N . THR A 1 90 ? -7.038 -11.531 0.369 1.00 96.69 90 THR A N 1
ATOM 707 C CA . THR A 1 90 ? -8.118 -11.553 1.358 1.00 96.69 90 THR A CA 1
ATOM 708 C C . THR A 1 90 ? -7.728 -10.707 2.552 1.00 96.69 90 THR A C 1
ATOM 710 O O . THR A 1 90 ? -6.704 -10.973 3.179 1.00 96.69 90 THR A O 1
ATOM 713 N N . CYS A 1 91 ? -8.558 -9.722 2.892 1.00 96.75 91 CYS A N 1
ATOM 714 C CA . CYS A 1 91 ? -8.328 -8.890 4.060 1.00 96.75 91 CYS A CA 1
ATOM 715 C C . CYS A 1 91 ? -9.257 -9.258 5.215 1.00 96.75 91 CYS A C 1
ATOM 717 O O . CYS A 1 91 ? -10.434 -9.585 5.045 1.00 96.75 91 CYS A O 1
ATOM 719 N N . ARG A 1 92 ? -8.717 -9.177 6.431 1.00 96.62 92 ARG A N 1
ATOM 720 C CA . ARG A 1 92 ? -9.478 -9.261 7.674 1.00 96.62 92 ARG A CA 1
ATOM 721 C C . ARG A 1 92 ? -9.367 -7.943 8.424 1.00 96.62 92 ARG A C 1
ATOM 723 O O . ARG A 1 92 ? -8.292 -7.589 8.904 1.00 96.62 92 ARG A O 1
ATOM 730 N N . GLU A 1 93 ? -10.497 -7.265 8.578 1.00 96.75 93 GLU A N 1
ATOM 731 C CA . GLU A 1 93 ? -10.606 -6.051 9.386 1.00 96.75 93 GLU A CA 1
ATOM 732 C C . GLU A 1 93 ? -10.762 -6.390 10.878 1.00 96.75 93 GLU A C 1
ATOM 734 O O . GLU A 1 93 ? -11.582 -7.225 11.272 1.00 96.75 93 GLU A O 1
ATOM 739 N N . VAL A 1 94 ? -9.978 -5.718 11.718 1.00 95.19 94 VAL A N 1
ATOM 740 C CA . VAL A 1 94 ? -10.021 -5.766 13.180 1.00 95.19 94 VAL A CA 1
ATOM 741 C C . VAL A 1 94 ? -9.986 -4.327 13.697 1.00 95.19 94 VAL A C 1
ATOM 743 O O . VAL A 1 94 ? -8.930 -3.713 13.818 1.00 95.19 94 VAL A O 1
ATOM 746 N N . SER A 1 95 ? -11.161 -3.783 14.024 1.00 94.94 95 SER A N 1
ATOM 747 C CA . SER A 1 95 ? -11.329 -2.376 14.418 1.00 94.94 95 SER A CA 1
ATOM 748 C C . SER A 1 95 ? -10.831 -1.411 13.330 1.00 94.94 95 SER A C 1
ATOM 750 O O . SER A 1 95 ? -11.421 -1.364 12.255 1.00 94.94 95 SER A O 1
ATOM 752 N N . ASP A 1 96 ? -9.759 -0.664 13.601 1.00 96.62 96 ASP A N 1
ATOM 753 C CA . ASP A 1 96 ? -9.162 0.313 12.684 1.00 96.62 96 ASP A CA 1
ATOM 754 C C . ASP A 1 96 ? -7.910 -0.243 11.990 1.00 96.62 96 ASP A C 1
ATOM 756 O O . ASP A 1 96 ? -7.111 0.516 11.450 1.00 96.62 96 ASP A O 1
ATOM 760 N N . THR A 1 97 ? -7.733 -1.565 11.989 1.00 96.75 97 THR A N 1
ATOM 761 C CA . THR A 1 97 ? -6.622 -2.245 11.317 1.00 96.75 97 THR A CA 1
ATOM 762 C C . THR A 1 97 ? -7.157 -3.295 10.351 1.00 96.75 97 THR A C 1
ATOM 764 O O . THR A 1 97 ? -8.124 -3.987 10.661 1.00 96.75 97 THR A O 1
ATOM 767 N N . ALA A 1 98 ? -6.535 -3.437 9.186 1.00 97.38 98 ALA A N 1
ATOM 768 C CA . ALA A 1 98 ? -6.793 -4.515 8.240 1.00 97.38 98 ALA A CA 1
ATOM 769 C C . ALA A 1 98 ? -5.500 -5.292 7.980 1.00 97.38 98 ALA A C 1
ATOM 771 O O . ALA A 1 98 ? -4.449 -4.688 7.787 1.00 97.38 98 ALA A O 1
ATOM 772 N N . TYR A 1 99 ? -5.602 -6.618 7.957 1.00 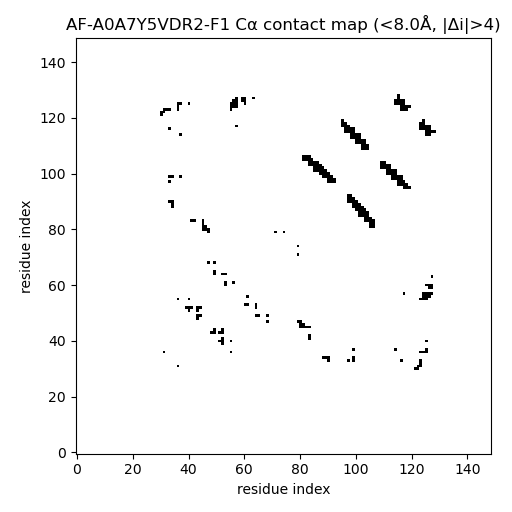96.56 99 TYR A N 1
ATOM 773 C CA . TYR A 1 99 ? -4.510 -7.530 7.613 1.00 96.56 99 TYR A CA 1
ATOM 774 C C . TYR A 1 99 ? -4.874 -8.239 6.316 1.00 96.56 99 TYR A C 1
ATOM 776 O O . TYR A 1 99 ? -5.891 -8.936 6.270 1.00 96.56 99 TYR A O 1
ATOM 784 N N . CYS A 1 100 ? -4.093 -8.020 5.266 1.00 96.75 100 CYS A N 1
ATOM 785 C CA . CYS A 1 100 ? -4.364 -8.482 3.913 1.00 96.75 100 CYS A CA 1
ATOM 786 C C . CYS A 1 100 ? -3.334 -9.526 3.500 1.00 96.75 100 CYS A C 1
ATOM 788 O O . CYS A 1 100 ? -2.215 -9.185 3.121 1.00 96.75 100 CYS A O 1
ATOM 790 N N . LEU A 1 101 ? -3.738 -10.794 3.544 1.00 96.38 101 LEU A N 1
ATOM 791 C CA . LEU A 1 101 ? -2.912 -11.908 3.095 1.00 96.38 101 LEU A CA 1
ATOM 792 C C . LEU A 1 101 ? -3.023 -12.047 1.579 1.00 96.38 101 LEU A C 1
ATOM 794 O O . LEU A 1 101 ? -4.130 -12.087 1.023 1.00 96.38 101 LEU A O 1
ATOM 798 N N . CYS A 1 102 ? -1.868 -12.114 0.928 1.00 95.38 102 CYS A N 1
ATOM 799 C CA . CYS A 1 102 ? -1.740 -12.133 -0.518 1.00 95.38 102 CYS A CA 1
ATOM 800 C C . CYS A 1 102 ? -0.921 -13.342 -0.959 1.00 95.38 102 CYS A C 1
ATOM 802 O O . CYS A 1 102 ? 0.142 -13.599 -0.404 1.00 95.38 102 CYS A O 1
ATOM 804 N N . MET A 1 103 ? -1.398 -14.023 -1.999 1.00 96.12 103 MET A N 1
ATOM 805 C CA . MET A 1 103 ? -0.575 -14.899 -2.826 1.00 96.12 103 MET A CA 1
ATOM 806 C C . MET A 1 103 ? -0.315 -14.151 -4.126 1.00 96.12 103 MET A C 1
ATOM 808 O O . MET A 1 103 ? -1.263 -13.813 -4.849 1.00 96.12 103 MET A O 1
ATOM 812 N N . LEU A 1 104 ? 0.949 -13.849 -4.377 1.00 95.88 104 LEU A N 1
ATOM 813 C CA . LEU A 1 104 ? 1.413 -13.049 -5.496 1.00 95.88 104 LEU A CA 1
ATOM 814 C C . LEU A 1 104 ? 2.237 -13.896 -6.450 1.00 95.88 104 LEU A C 1
ATOM 816 O O . LEU A 1 104 ? 2.704 -14.980 -6.107 1.00 95.88 104 LEU A O 1
ATOM 820 N N . LYS A 1 105 ? 2.406 -13.374 -7.655 1.00 95.44 105 LYS A N 1
ATOM 821 C CA . LYS A 1 105 ? 3.303 -13.917 -8.656 1.00 95.44 105 LYS A CA 1
ATOM 822 C C . LYS A 1 105 ? 3.999 -12.789 -9.389 1.00 95.44 105 LYS A C 1
ATOM 824 O O . LYS A 1 105 ? 3.328 -11.854 -9.821 1.00 95.44 105 LYS A O 1
ATOM 829 N N . ASP A 1 106 ? 5.301 -12.921 -9.579 1.00 92.38 106 ASP A N 1
ATOM 830 C CA . ASP A 1 106 ? 6.075 -12.061 -10.466 1.00 92.38 106 ASP A CA 1
ATOM 831 C C . ASP A 1 106 ? 6.728 -12.871 -11.602 1.00 92.38 106 ASP A C 1
ATOM 833 O O . ASP A 1 106 ? 6.308 -13.987 -11.935 1.00 92.38 106 ASP A O 1
ATOM 837 N N . GLU A 1 107 ? 7.722 -12.284 -12.269 1.00 89.00 107 GLU A N 1
ATOM 838 C CA . GLU A 1 107 ? 8.445 -12.922 -13.373 1.00 89.00 107 GLU A CA 1
ATOM 839 C C . GLU A 1 107 ? 9.309 -14.117 -12.933 1.00 89.00 107 GLU A C 1
ATOM 841 O O . GLU A 1 107 ? 9.714 -14.923 -13.778 1.00 89.00 107 GLU A O 1
ATOM 846 N N . PHE A 1 108 ? 9.578 -14.249 -11.634 1.00 87.81 108 PHE A N 1
ATOM 847 C CA . PHE A 1 108 ? 10.502 -15.218 -11.062 1.00 87.81 108 PHE A CA 1
ATOM 848 C C . PHE A 1 108 ? 9.771 -16.330 -10.312 1.00 87.81 108 PHE A C 1
ATOM 850 O O . PHE A 1 108 ? 10.065 -17.507 -10.545 1.00 87.81 108 PHE A O 1
ATOM 857 N N . GLU A 1 109 ? 8.814 -15.990 -9.446 1.00 93.50 109 GLU A N 1
ATOM 858 C CA . GLU A 1 109 ? 8.166 -16.964 -8.567 1.00 93.50 109 GLU A CA 1
ATOM 859 C C . GLU A 1 109 ? 6.769 -16.560 -8.071 1.00 93.50 109 GLU A C 1
ATOM 861 O O . GLU A 1 109 ? 6.273 -15.459 -8.306 1.00 93.50 109 GLU A O 1
ATOM 866 N N . GLU A 1 110 ? 6.110 -17.510 -7.402 1.00 96.12 110 GLU A N 1
ATOM 867 C CA . GLU A 1 110 ? 4.913 -17.254 -6.603 1.00 96.12 110 GLU A CA 1
ATOM 868 C C . GLU A 1 110 ? 5.322 -17.136 -5.134 1.00 96.12 110 GLU A C 1
ATOM 870 O O . GLU A 1 110 ? 6.074 -17.976 -4.638 1.00 96.12 110 GLU A O 1
ATOM 875 N N . TYR A 1 111 ? 4.816 -16.125 -4.435 1.00 93.38 111 TYR A N 1
ATOM 876 C CA . TYR A 1 111 ? 5.210 -15.835 -3.060 1.00 93.38 111 TYR A CA 1
ATOM 877 C C . TYR A 1 111 ? 4.047 -15.290 -2.231 1.00 93.38 111 TYR A C 1
ATOM 879 O O . TYR A 1 111 ? 3.115 -14.664 -2.743 1.00 93.38 111 TYR A O 1
ATOM 887 N N . GLU A 1 112 ? 4.109 -15.530 -0.923 1.00 93.69 112 GLU A N 1
ATOM 888 C CA . GLU A 1 112 ? 3.136 -15.015 0.037 1.00 93.69 112 GLU A CA 1
ATOM 889 C C . GLU A 1 112 ? 3.637 -13.715 0.672 1.00 93.69 112 GLU A C 1
ATOM 891 O O . GLU A 1 112 ? 4.817 -13.564 0.987 1.00 93.69 112 GLU A O 1
ATOM 896 N N . THR A 1 113 ? 2.729 -12.763 0.881 1.00 93.00 113 THR A N 1
ATOM 897 C CA . THR A 1 113 ? 3.022 -11.526 1.614 1.00 93.00 113 THR A CA 1
ATOM 898 C C . THR A 1 113 ? 1.797 -11.034 2.384 1.00 93.00 113 THR A C 1
ATOM 900 O O . THR A 1 113 ? 0.657 -11.387 2.064 1.00 93.00 113 THR A O 1
ATOM 903 N N . GLU A 1 114 ? 2.023 -10.204 3.400 1.00 94.88 114 GLU A N 1
ATOM 904 C CA . GLU A 1 114 ? 0.973 -9.556 4.184 1.00 94.88 114 GLU A CA 1
ATOM 905 C C . GLU A 1 114 ? 1.096 -8.033 4.088 1.00 94.88 114 GLU A C 1
ATOM 907 O O . GLU A 1 114 ? 2.138 -7.457 4.395 1.00 94.88 114 GLU A O 1
ATOM 912 N N . PHE A 1 115 ? -0.003 -7.370 3.722 1.00 96.19 115 PHE A N 1
ATOM 913 C CA . PHE A 1 115 ? -0.136 -5.923 3.874 1.00 96.19 115 PHE A CA 1
ATOM 914 C C . PHE A 1 115 ? -0.924 -5.597 5.137 1.00 96.19 115 PHE A C 1
ATOM 916 O O . PHE A 1 115 ? -2.018 -6.124 5.355 1.00 96.19 115 PHE A O 1
ATOM 923 N N . VAL A 1 116 ? -0.406 -4.661 5.930 1.00 96.69 116 VAL A N 1
ATOM 924 C CA . VAL A 1 116 ? -1.111 -4.091 7.081 1.00 96.69 116 VAL A CA 1
ATOM 925 C C . VAL A 1 116 ? -1.626 -2.707 6.713 1.00 96.69 116 VAL A C 1
ATOM 927 O O . VAL A 1 116 ? -0.900 -1.889 6.149 1.00 96.69 116 VAL A O 1
ATOM 930 N N . LEU A 1 117 ? -2.895 -2.441 7.016 1.00 97.88 117 LEU A N 1
ATOM 931 C CA . LEU A 1 117 ? -3.533 -1.153 6.782 1.00 97.88 117 LEU A CA 1
ATOM 932 C C . LEU A 1 117 ? -4.084 -0.582 8.080 1.00 97.88 117 LEU A C 1
ATOM 934 O O . LEU A 1 117 ? -4.674 -1.306 8.879 1.00 97.88 117 LEU A O 1
ATOM 938 N N . ILE A 1 118 ? -3.973 0.734 8.245 1.00 97.25 118 ILE A N 1
ATOM 939 C CA . ILE A 1 118 ? -4.594 1.478 9.344 1.00 97.25 118 ILE A CA 1
ATOM 940 C C . ILE A 1 118 ? -5.674 2.405 8.795 1.00 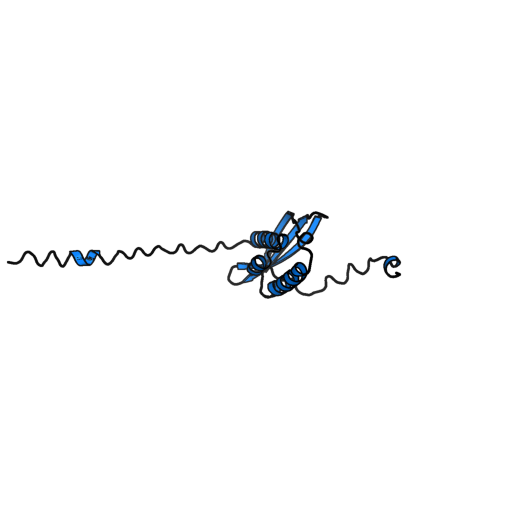97.25 118 ILE A C 1
ATOM 942 O O . ILE A 1 118 ? -5.484 3.099 7.794 1.00 97.25 118 ILE A O 1
ATOM 946 N N . LYS A 1 119 ? -6.820 2.447 9.477 1.00 97.00 119 LYS A N 1
ATOM 947 C CA . LYS A 1 119 ? -7.905 3.376 9.184 1.00 97.00 119 LYS A CA 1
ATOM 948 C C . LYS A 1 119 ? -7.634 4.726 9.833 1.00 97.00 119 LYS A C 1
ATOM 950 O O . LYS A 1 119 ? -7.658 4.863 11.053 1.00 97.00 119 LYS A O 1
ATOM 955 N N . MET A 1 120 ? -7.431 5.757 9.022 1.00 94.94 120 MET A N 1
ATOM 956 C CA . MET A 1 120 ? -7.223 7.132 9.479 1.00 94.94 120 MET A CA 1
ATOM 957 C C . MET A 1 120 ? -8.216 8.060 8.786 1.00 94.94 120 MET A C 1
ATOM 959 O O . MET A 1 120 ? -8.308 8.095 7.562 1.00 94.94 120 MET A O 1
ATOM 963 N N . GLY A 1 121 ? -9.005 8.808 9.563 1.00 92.75 121 GLY A N 1
ATOM 964 C CA . GLY A 1 121 ? -10.000 9.729 8.996 1.00 92.75 121 GLY A CA 1
ATOM 965 C C . GLY A 1 121 ? -11.044 9.042 8.104 1.00 92.75 121 GLY A C 1
ATOM 966 O O . GLY A 1 121 ? -11.522 9.643 7.149 1.00 92.75 121 GLY A O 1
ATOM 967 N N . GLY A 1 122 ? -11.367 7.774 8.385 1.00 93.69 122 GLY A N 1
ATOM 968 C CA . GLY A 1 122 ? -12.313 6.973 7.601 1.00 93.69 122 GLY A CA 1
ATOM 969 C C . GLY A 1 122 ? -11.726 6.297 6.358 1.00 93.69 122 GLY A C 1
ATOM 970 O O . GLY A 1 122 ? -12.450 5.544 5.712 1.00 93.69 122 GLY A O 1
ATOM 971 N N . LYS A 1 123 ? -10.439 6.507 6.052 1.00 96.00 123 LYS A N 1
ATOM 972 C CA . LYS A 1 123 ? -9.741 5.925 4.897 1.00 96.00 123 LYS A CA 1
ATOM 973 C C . LYS A 1 123 ? -8.748 4.861 5.344 1.00 96.00 123 LYS A C 1
ATOM 975 O O . LYS A 1 123 ? -8.069 5.051 6.349 1.00 96.00 123 LYS A O 1
ATOM 980 N N . TRP A 1 124 ? -8.665 3.768 4.600 1.00 97.81 124 TRP A N 1
ATOM 981 C CA . TRP A 1 124 ? -7.634 2.750 4.786 1.00 97.81 124 TRP A CA 1
ATOM 982 C C . TRP A 1 124 ? -6.326 3.208 4.144 1.00 97.81 124 TRP A C 1
ATOM 984 O O . TRP A 1 124 ? -6.342 3.691 3.015 1.00 97.81 124 TRP A O 1
ATOM 994 N N . LEU A 1 125 ? -5.216 3.070 4.867 1.00 98.06 125 LEU A N 1
ATOM 995 C CA . LEU A 1 125 ? -3.880 3.449 4.414 1.00 98.06 125 LEU A CA 1
ATOM 996 C C . LEU A 1 125 ? -2.899 2.309 4.678 1.00 98.06 125 LEU A C 1
ATOM 998 O O . LEU A 1 125 ? -2.912 1.751 5.772 1.00 98.06 125 LEU A O 1
ATOM 1002 N N . ILE A 1 126 ? -2.041 2.006 3.704 1.00 98.06 126 ILE A N 1
ATOM 1003 C CA . ILE A 1 126 ? -0.933 1.05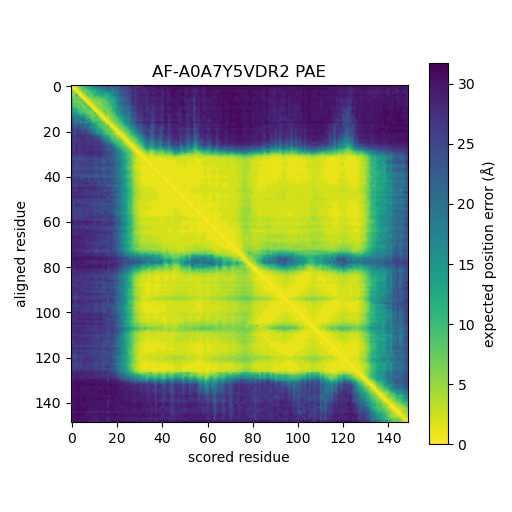3 3.823 1.00 98.06 126 ILE A CA 1
ATOM 1004 C C . ILE A 1 126 ? 0.020 1.542 4.901 1.00 98.06 126 ILE A C 1
ATOM 1006 O O . ILE A 1 126 ? 0.495 2.679 4.856 1.00 98.06 126 ILE A O 1
ATOM 1010 N N . ASP A 1 127 ? 0.294 0.684 5.868 1.00 96.19 127 ASP A N 1
ATOM 1011 C CA . ASP A 1 127 ? 1.205 0.982 6.953 1.00 96.19 127 ASP A CA 1
ATOM 1012 C C . ASP A 1 127 ? 2.519 0.218 6.807 1.00 96.19 127 ASP A C 1
ATOM 1014 O O . ASP A 1 127 ? 2.645 -0.722 6.022 1.00 96.19 127 ASP A O 1
ATOM 1018 N N . ALA A 1 128 ? 3.548 0.672 7.512 1.00 85.00 128 ALA A N 1
ATOM 1019 C CA . ALA A 1 128 ? 4.779 -0.091 7.620 1.00 85.00 128 ALA A CA 1
ATOM 1020 C C . ALA A 1 128 ? 4.565 -1.231 8.623 1.00 85.00 128 ALA A C 1
ATOM 1022 O O . ALA A 1 128 ? 3.899 -0.996 9.638 1.00 85.00 128 ALA A O 1
ATOM 1023 N N . PRO A 1 129 ? 5.129 -2.428 8.386 1.00 72.19 129 PRO A N 1
ATOM 1024 C CA . PRO A 1 129 ? 5.241 -3.423 9.443 1.00 72.19 129 PRO A CA 1
ATOM 1025 C C . PRO A 1 129 ? 5.994 -2.812 10.634 1.00 72.19 129 PRO A C 1
ATOM 1027 O O . PRO A 1 129 ? 6.830 -1.918 10.462 1.00 72.19 129 PRO A O 1
ATOM 1030 N N . ASP A 1 130 ? 5.672 -3.255 11.849 1.00 67.44 130 ASP A N 1
ATOM 1031 C CA . ASP A 1 130 ? 6.501 -2.911 13.001 1.00 67.44 130 ASP A CA 1
ATOM 1032 C C . ASP A 1 130 ? 7.900 -3.508 12.778 1.00 67.44 130 ASP A C 1
ATOM 1034 O O . ASP A 1 130 ? 8.026 -4.624 12.273 1.00 67.44 130 ASP A O 1
ATOM 1038 N N . GLU A 1 131 ? 8.945 -2.739 13.088 1.00 53.62 131 GLU A N 1
ATOM 1039 C CA . GLU A 1 131 ? 10.336 -3.196 13.020 1.00 53.62 131 GLU A CA 1
ATOM 1040 C C . GLU A 1 131 ? 10.576 -4.249 14.116 1.00 53.62 131 GLU A C 1
ATOM 1042 O O . GLU A 1 131 ? 11.141 -3.945 15.160 1.00 53.62 131 GLU A O 1
ATOM 1047 N N . ASP A 1 132 ? 10.116 -5.478 13.896 1.00 44.62 132 ASP A N 1
ATOM 1048 C CA . ASP A 1 132 ? 10.602 -6.677 14.574 1.00 44.62 132 ASP A CA 1
ATOM 1049 C C . ASP A 1 132 ? 11.061 -7.685 13.496 1.00 44.62 132 ASP A C 1
ATOM 1051 O O . ASP A 1 132 ? 10.455 -7.789 12.426 1.00 44.62 132 ASP A O 1
ATOM 1055 N N . PRO A 1 133 ? 12.198 -8.362 13.717 1.00 40.88 133 PRO A N 1
ATOM 1056 C CA . PRO A 1 133 ? 13.192 -8.629 12.685 1.00 40.88 133 PRO A CA 1
ATOM 1057 C C . PRO A 1 133 ? 12.826 -9.826 11.808 1.00 40.88 133 PRO A C 1
ATOM 1059 O O . PRO A 1 133 ? 12.860 -10.972 12.250 1.00 40.88 133 PRO A O 1
ATOM 1062 N N . ILE A 1 134 ? 12.624 -9.587 10.513 1.00 45.78 134 ILE A N 1
ATOM 1063 C CA . ILE A 1 134 ? 12.830 -10.620 9.490 1.00 45.78 134 ILE A CA 1
ATOM 1064 C C . ILE A 1 134 ? 14.344 -10.683 9.204 1.00 45.78 134 ILE A C 1
ATOM 1066 O O . ILE A 1 134 ? 14.799 -10.423 8.099 1.00 45.78 134 ILE A O 1
ATOM 1070 N N . GLU A 1 135 ? 15.153 -10.936 10.234 1.00 46.91 135 GLU A N 1
ATOM 1071 C CA . GLU A 1 135 ? 16.621 -11.012 10.137 1.00 46.91 135 GLU A CA 1
ATOM 1072 C C . GLU A 1 135 ? 17.196 -12.126 11.032 1.00 46.91 135 GLU A C 1
ATOM 1074 O O . GLU A 1 135 ? 18.256 -11.954 11.611 1.00 46.91 135 GLU A O 1
ATOM 1079 N N . GLU A 1 136 ? 16.546 -13.284 11.180 1.00 41.25 136 GLU A N 1
ATOM 1080 C CA . GLU A 1 136 ? 17.202 -14.426 11.860 1.00 41.25 136 GLU A CA 1
ATOM 1081 C C . GLU A 1 136 ? 17.035 -15.773 11.136 1.00 41.25 136 GLU A C 1
ATOM 1083 O O . GLU A 1 136 ? 17.954 -16.582 11.164 1.00 41.25 136 GLU A O 1
ATOM 1088 N N . GLU A 1 137 ? 15.958 -16.011 10.379 1.00 38.81 137 GLU A N 1
ATOM 1089 C CA . GLU A 1 137 ? 15.700 -17.366 9.848 1.00 38.81 137 GLU A CA 1
ATOM 1090 C C . GLU A 1 137 ? 16.394 -17.690 8.504 1.00 38.81 137 GLU A C 1
ATOM 1092 O O . GLU A 1 137 ? 16.597 -18.854 8.181 1.00 38.81 137 GLU A O 1
ATOM 1097 N N . TRP A 1 138 ? 16.822 -16.685 7.727 1.00 44.75 138 TRP A N 1
ATOM 1098 C CA . TRP A 1 138 ? 17.379 -16.892 6.372 1.00 44.75 138 TRP A CA 1
ATOM 1099 C C . TRP A 1 138 ? 18.917 -16.852 6.314 1.00 44.75 138 TRP A C 1
ATOM 1101 O O . TRP A 1 138 ? 19.511 -17.206 5.296 1.00 44.75 138 TRP A O 1
ATOM 1111 N N . MET A 1 139 ? 19.583 -16.441 7.400 1.00 43.56 139 MET A N 1
ATOM 1112 C CA . MET A 1 139 ? 21.053 -16.447 7.508 1.00 43.56 139 MET A CA 1
ATOM 1113 C C . MET A 1 139 ? 21.615 -17.746 8.095 1.00 43.56 139 MET A C 1
ATOM 1115 O O . MET A 1 139 ? 22.801 -18.015 7.912 1.00 43.56 139 MET A O 1
ATOM 1119 N N . GLU A 1 140 ? 20.798 -18.561 8.768 1.00 50.53 140 GLU A N 1
ATOM 1120 C CA . GLU A 1 140 ? 21.252 -19.822 9.375 1.00 50.53 140 GLU A CA 1
ATOM 1121 C C . GLU A 1 140 ? 21.353 -20.992 8.374 1.00 50.53 140 GLU A C 1
ATOM 1123 O O . GLU A 1 140 ? 21.931 -22.026 8.704 1.00 50.53 140 GLU A O 1
ATOM 1128 N N . GLU A 1 141 ? 20.864 -20.835 7.136 1.00 51.69 141 GLU A N 1
ATOM 1129 C CA . GLU A 1 141 ? 20.897 -21.891 6.108 1.00 51.69 141 GLU A CA 1
ATOM 1130 C C . GLU A 1 141 ? 21.969 -21.710 5.018 1.00 51.69 141 GLU A C 1
ATOM 1132 O O . GLU A 1 141 ? 22.048 -22.523 4.091 1.00 51.69 141 GLU A O 1
ATOM 1137 N N . LEU A 1 142 ? 22.837 -20.694 5.100 1.00 57.03 142 LEU A N 1
ATOM 1138 C CA . LEU A 1 142 ? 23.943 -20.597 4.145 1.00 57.03 142 LEU A CA 1
ATOM 1139 C C . LEU A 1 142 ? 24.966 -21.711 4.428 1.00 57.03 142 LEU A C 1
ATOM 1141 O O . LEU A 1 142 ? 25.553 -21.741 5.510 1.00 57.03 142 LEU A O 1
ATOM 1145 N N . PRO A 1 143 ? 25.227 -22.633 3.479 1.00 60.19 143 PRO A N 1
ATOM 1146 C CA . PRO A 1 143 ? 26.230 -23.664 3.686 1.00 60.19 143 PRO A CA 1
ATOM 1147 C C . PRO A 1 143 ? 27.609 -23.012 3.822 1.00 60.19 143 PRO A C 1
ATOM 1149 O O . PRO A 1 143 ? 27.981 -22.182 2.988 1.00 60.19 143 PRO A O 1
ATOM 1152 N N . ASP A 1 144 ? 28.391 -23.451 4.816 1.00 61.19 144 ASP A N 1
ATOM 1153 C CA . ASP A 1 144 ? 29.741 -22.952 5.154 1.00 61.19 144 ASP A CA 1
ATOM 1154 C C . ASP A 1 144 ? 30.661 -22.731 3.934 1.00 61.19 144 ASP A C 1
ATOM 1156 O O . ASP A 1 144 ? 31.532 -21.865 3.944 1.00 61.19 144 ASP A O 1
ATOM 1160 N N . SER A 1 145 ? 30.435 -23.462 2.836 1.00 64.94 145 SER A N 1
ATOM 1161 C CA . SER A 1 145 ? 31.137 -23.312 1.555 1.00 64.94 145 SER A CA 1
ATOM 1162 C C . SER A 1 145 ? 31.058 -21.922 0.903 1.00 64.94 145 SER A C 1
ATOM 1164 O O . SER A 1 145 ? 31.829 -21.655 -0.014 1.00 64.94 145 SER A O 1
ATOM 1166 N N . LEU A 1 146 ? 30.121 -21.062 1.316 1.00 57.00 146 LEU A N 1
ATOM 1167 C CA . LEU A 1 146 ? 29.949 -19.702 0.786 1.00 57.00 146 LEU A CA 1
ATOM 1168 C C . LEU A 1 146 ? 30.615 -18.615 1.643 1.00 57.00 146 LEU A C 1
ATOM 1170 O O . LEU A 1 146 ? 30.743 -17.487 1.174 1.00 57.00 146 LEU A O 1
ATOM 1174 N N . LEU A 1 147 ? 31.061 -18.942 2.860 1.00 59.06 147 LEU A N 1
ATOM 1175 C CA . LEU A 1 147 ? 31.719 -18.000 3.776 1.00 59.06 147 LEU A CA 1
ATOM 1176 C C . LEU A 1 147 ? 33.247 -17.964 3.614 1.00 59.06 147 LEU A C 1
ATOM 1178 O O . LEU A 1 147 ? 33.904 -17.085 4.170 1.00 59.06 147 LEU A O 1
ATOM 1182 N N . GLU A 1 148 ? 33.815 -18.880 2.828 1.00 56.16 148 GLU A N 1
ATOM 1183 C CA . GLU A 1 148 ? 35.235 -18.892 2.472 1.00 56.16 148 GLU A CA 1
ATOM 1184 C C . GLU A 1 148 ? 35.434 -18.549 0.985 1.00 56.16 148 GLU A C 1
ATOM 1186 O O . GLU A 1 148 ? 35.611 -19.437 0.149 1.00 56.16 148 GLU A O 1
ATOM 1191 N N . GLN A 1 149 ? 35.436 -17.252 0.655 1.00 43.66 149 GLN A N 1
ATOM 1192 C CA . GLN A 1 149 ? 36.083 -16.714 -0.552 1.00 43.66 149 GLN A CA 1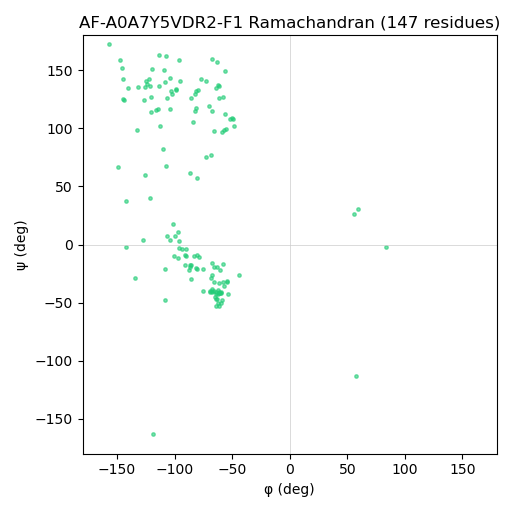
ATOM 1193 C C . GLN A 1 149 ? 36.878 -15.448 -0.227 1.00 43.66 149 GLN A C 1
ATOM 1195 O O . GLN A 1 149 ? 36.286 -14.503 0.337 1.00 43.66 149 GLN A O 1
#

Nearest PDB structures (foldseek):
  5ts4-assembly3_C  TM=5.964E-01  e=2.889E-03  synthetic construct
  4q53-assembly1_A  TM=5.959E-01  e=9.295E-03  Bacteroides uniformis ATCC 8492
  6w3w-assembly1_A  TM=6.326E-01  e=1.828E-02  synthetic construct
  5kpe-assembly1_A  TM=5.264E-01  e=8.741E-03  synthetic construct
  8chv-assembly1_A  TM=5.972E-01  e=9.957E-01  Homo sapiens

Mean predicted aligned error: 14.06 Å

Radius of gyration: 28.19 Å; Cα contacts (8 Å, |Δi|>4): 164; chains: 1; bounding box: 91×82×32 Å

Solvent-accessible surface area (backbone atoms only — not comparable to full-atom values): 9311 Å² total; per-residue (Å²): 146,86,80,68,75,73,62,68,68,63,61,68,71,72,72,80,80,76,76,80,63,78,74,72,75,74,72,73,73,77,75,60,53,68,64,55,45,52,54,54,35,49,55,23,54,30,67,69,34,44,72,66,29,35,76,44,30,33,80,70,26,32,54,54,43,50,54,51,51,56,52,56,72,75,50,70,88,87,79,71,73,51,63,78,43,79,80,39,77,52,67,50,79,57,94,55,35,33,45,30,45,30,36,34,33,49,96,84,50,74,48,77,51,74,48,45,28,39,53,54,97,85,38,58,19,41,44,58,78,76,97,66,79,98,76,61,81,79,73,76,72,65,61,74,81,74,79,73,124

Foldseek 3Di:
DPDDPPVVVVVVVVPPPPPPPPPPPPVPVPADDPQRLVVQLVVCQLVLVLVSNLVQADPQVNVVSVVVNVVCVPDDPPPRHWDKDFPDWDWDDDPQKIKIWTFIDTPPGTDIDIWIWGQDPNHTHTYDDDPDDPPDPPVVPDPPVVVPD

Sequence (149 aa):
MVKIHAVLLLVMLLAACRNEQPSQEQADEKLLTPEEVVRQFQAYYDNNQFEEAKALSTPRHQAILAGMADLIASEPQDSTLLHTEFLQLTCREVSDTAYCLCMLKDEFEEYETEFVLIKMGGKWLIDAPDEDPIEEEWMEELPDSLLEQ